Protein AF-A0A4Q0X9K7-F1 (afdb_monomer_lite)

InterPro domains:
  IPR018534 Tetracycline regulation of excision, RteC [PF09357] (61-165)

Organism: NCBI:txid59602

Foldseek 3Di:
DVVLVVLLVVLVVVVVVLVPDDLLDLVSLVVQLVSLVVSLVVVLVVCVVVVHDPDQVVQLCCLQPVNLVSLLSNVVSVVSSVCSVPQDPDDPVVNVVSVVVVVVVLVVLCVVVVVVLVCVVVVHDPCSCLFGDLDPPVVPDPADCVVCVVCVSRHTRCSNVSSSND

pLDDT: mean 90.06, std 10.47, range [52.25, 98.44]

Sequence (166 aa):
MESINLVLKEYKLQVRIIENSDLTKIRNLKEGINLSGQTILDFRLIIRAGNGFSAQEDEIHFFKNIKPFILGRLQFFGELQKFELKWPKADVKTQKKYIRAALKKIDQHKNDNINFWRYVKNKQSQQDSLYFLRSTRQIGINCDMSHYIVDPEFSTSYDNLMAHFV

Structure (mmCIF, N/CA/C/O backbone):
data_AF-A0A4Q0X9K7-F1
#
_entry.id   AF-A0A4Q0X9K7-F1
#
loop_
_atom_site.group_PDB
_atom_site.id
_atom_site.type_symbol
_atom_site.label_atom_id
_atom_site.label_alt_id
_atom_site.label_comp_id
_atom_site.label_asym_id
_atom_site.label_entity_id
_atom_site.label_seq_id
_atom_site.pdbx_PDB_ins_code
_atom_site.Cartn_x
_atom_site.Cartn_y
_atom_site.Cartn_z
_atom_site.occupancy
_atom_site.B_iso_or_equiv
_atom_site.auth_seq_id
_atom_site.auth_comp_id
_atom_site.auth_asym_id
_atom_site.auth_atom_id
_atom_site.pdbx_PDB_model_num
ATOM 1 N N . MET A 1 1 ? 7.524 0.990 -19.225 1.00 89.69 1 MET A N 1
ATOM 2 C CA . MET A 1 1 ? 7.450 2.000 -18.140 1.00 89.69 1 MET A CA 1
ATOM 3 C C . MET A 1 1 ? 6.502 3.163 -18.420 1.00 89.69 1 MET A C 1
ATOM 5 O O . MET A 1 1 ? 5.846 3.613 -17.490 1.00 89.69 1 MET A O 1
ATOM 9 N N . GLU A 1 2 ? 6.373 3.646 -19.658 1.00 91.50 2 GLU A N 1
ATOM 10 C CA . GLU A 1 2 ? 5.516 4.802 -19.981 1.00 91.50 2 GLU A CA 1
ATOM 11 C C . GLU A 1 2 ? 4.045 4.631 -19.550 1.00 91.50 2 GLU A C 1
ATOM 13 O O . GLU A 1 2 ? 3.529 5.455 -18.796 1.00 91.50 2 GLU A O 1
ATOM 18 N N . SER A 1 3 ? 3.400 3.516 -19.915 1.00 93.50 3 SER A N 1
ATOM 19 C CA . SER A 1 3 ? 2.011 3.221 -19.523 1.00 93.50 3 SER A CA 1
ATOM 20 C C . SER A 1 3 ? 1.819 3.147 -18.003 1.00 93.50 3 SER A C 1
ATOM 22 O O . SER A 1 3 ? 0.829 3.652 -17.480 1.00 93.50 3 SER A O 1
ATOM 24 N N . ILE A 1 4 ? 2.793 2.581 -17.278 1.00 94.50 4 ILE A N 1
ATOM 25 C CA . ILE A 1 4 ? 2.783 2.518 -15.807 1.00 94.50 4 ILE A CA 1
ATOM 26 C C . ILE A 1 4 ? 2.806 3.933 -15.224 1.00 94.50 4 ILE A C 1
ATOM 28 O O . ILE A 1 4 ? 2.032 4.242 -14.321 1.00 94.50 4 ILE A O 1
ATOM 32 N N . ASN A 1 5 ? 3.660 4.811 -15.753 1.00 95.00 5 ASN A N 1
ATOM 33 C CA . ASN A 1 5 ? 3.779 6.185 -15.271 1.00 95.00 5 ASN A CA 1
ATOM 34 C C . ASN A 1 5 ? 2.510 7.009 -15.527 1.00 95.00 5 ASN A C 1
ATOM 36 O O . ASN A 1 5 ? 2.139 7.822 -14.679 1.00 95.00 5 ASN A O 1
ATOM 40 N N . LEU A 1 6 ? 1.830 6.788 -16.656 1.00 96.88 6 LEU A N 1
ATOM 41 C CA . LEU A 1 6 ? 0.545 7.426 -16.954 1.00 96.88 6 LEU A CA 1
ATOM 42 C C . LEU A 1 6 ? -0.534 7.005 -15.951 1.00 96.88 6 LEU A C 1
ATOM 44 O O . LEU A 1 6 ? -1.146 7.868 -15.321 1.00 96.88 6 LEU A O 1
ATOM 48 N N . VAL A 1 7 ? -0.702 5.697 -15.735 1.00 97.44 7 VAL A N 1
ATOM 49 C CA . VAL A 1 7 ? -1.657 5.160 -14.749 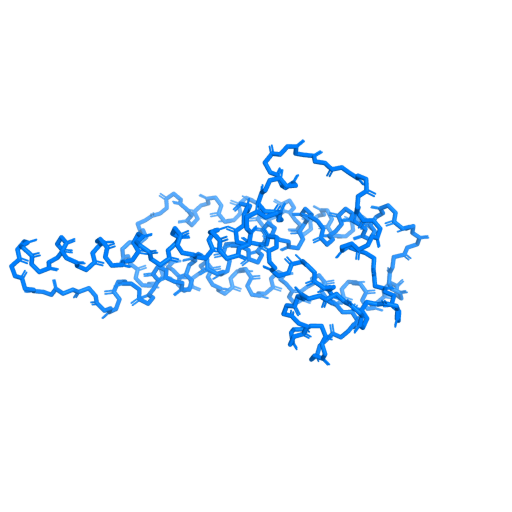1.00 97.44 7 VAL A CA 1
ATOM 50 C C . VAL A 1 7 ? -1.319 5.645 -13.335 1.00 97.44 7 VAL A C 1
ATOM 52 O O . VAL A 1 7 ? -2.200 6.089 -12.602 1.00 97.44 7 VAL A O 1
ATOM 55 N N . LEU A 1 8 ? -0.036 5.655 -12.958 1.00 97.69 8 LEU A N 1
ATOM 56 C CA . LEU A 1 8 ? 0.413 6.156 -11.657 1.00 97.69 8 LEU A CA 1
ATOM 57 C C . LEU A 1 8 ? 0.089 7.642 -11.461 1.00 97.69 8 LEU A C 1
ATOM 59 O O . LEU A 1 8 ? -0.279 8.057 -10.360 1.00 97.69 8 LEU A O 1
ATOM 63 N N . LYS A 1 9 ? 0.264 8.461 -12.503 1.00 97.81 9 LYS A N 1
ATOM 64 C CA . LYS A 1 9 ? -0.050 9.892 -12.454 1.00 97.81 9 LYS A CA 1
ATOM 65 C C . LYS A 1 9 ? -1.542 10.108 -12.220 1.00 97.81 9 LYS A C 1
ATOM 67 O O . LYS A 1 9 ? -1.892 10.898 -11.347 1.00 97.81 9 LYS A O 1
ATOM 72 N N . GLU A 1 10 ? -2.385 9.389 -12.952 1.00 97.75 10 GLU A N 1
ATOM 73 C CA . GLU A 1 10 ? -3.837 9.469 -12.800 1.00 97.75 10 GLU A CA 1
ATOM 74 C C . GLU A 1 10 ? -4.273 9.031 -11.398 1.00 97.75 10 GLU A C 1
ATOM 76 O O . GLU A 1 10 ? -4.961 9.770 -10.693 1.00 97.75 10 GLU A O 1
ATOM 81 N N . TYR A 1 11 ? -3.762 7.891 -10.929 1.00 98.25 11 TYR A N 1
ATOM 82 C CA . TYR A 1 11 ? -4.032 7.408 -9.581 1.00 98.25 11 TYR A CA 1
ATOM 83 C C . TYR A 1 11 ? -3.673 8.443 -8.508 1.00 98.25 11 TYR A C 1
ATOM 85 O O . TYR A 1 11 ? -4.463 8.690 -7.600 1.00 98.25 11 TYR A O 1
ATOM 93 N N . LYS A 1 12 ? -2.499 9.086 -8.606 1.00 97.94 12 LYS A N 1
ATOM 94 C CA . LYS A 1 12 ? -2.063 10.112 -7.641 1.00 97.94 12 LYS A CA 1
ATOM 95 C C . LYS A 1 12 ? -3.037 11.287 -7.552 1.00 97.94 12 LYS A C 1
ATOM 97 O O . LYS A 1 12 ? -3.206 11.844 -6.469 1.00 97.94 12 LYS A O 1
ATOM 102 N N . LEU A 1 13 ? -3.654 11.675 -8.667 1.00 97.81 13 LEU A N 1
ATOM 103 C CA . LEU A 1 13 ? -4.657 12.738 -8.686 1.00 97.81 13 LEU A CA 1
ATOM 104 C C . LEU A 1 13 ? -5.946 12.276 -8.002 1.00 97.81 13 LEU A C 1
ATOM 106 O O . LEU A 1 13 ? -6.429 12.950 -7.093 1.00 97.81 13 LEU A O 1
ATOM 110 N N . GLN A 1 14 ? -6.459 11.107 -8.387 1.00 97.94 14 GLN A N 1
ATOM 111 C CA . GLN A 1 14 ? -7.720 10.579 -7.868 1.00 97.94 14 GLN A CA 1
ATOM 112 C C . GLN A 1 14 ? -7.641 10.231 -6.377 1.00 97.94 14 GLN A C 1
ATOM 114 O O . GLN A 1 14 ? -8.518 10.611 -5.599 1.00 97.94 14 GLN A O 1
ATOM 119 N N . VAL A 1 15 ? -6.563 9.573 -5.939 1.00 97.62 15 VAL A N 1
ATOM 120 C CA . VAL A 1 15 ? -6.422 9.161 -4.538 1.00 97.62 15 VAL A CA 1
ATOM 121 C C . VAL A 1 15 ? -6.290 10.355 -3.605 1.00 97.62 15 VAL A C 1
ATOM 123 O O . VAL A 1 15 ? -6.840 10.327 -2.511 1.00 97.62 15 VAL A O 1
ATOM 126 N N . ARG A 1 16 ? -5.665 11.449 -4.056 1.00 97.44 16 ARG A N 1
ATOM 127 C CA . ARG A 1 16 ? -5.564 12.688 -3.277 1.00 97.44 16 ARG A CA 1
ATOM 128 C C . ARG A 1 16 ? -6.937 13.307 -3.009 1.00 97.44 16 ARG A C 1
ATOM 130 O O . ARG A 1 16 ? -7.133 13.922 -1.965 1.00 97.44 16 ARG A O 1
ATOM 137 N N . ILE A 1 17 ? -7.888 13.166 -3.932 1.00 97.75 17 ILE A N 1
ATOM 138 C CA . ILE A 1 17 ? -9.266 13.631 -3.719 1.00 97.75 17 ILE A CA 1
ATOM 139 C C . ILE A 1 17 ? -9.921 12.801 -2.609 1.00 97.75 17 ILE A C 1
ATOM 141 O O . ILE A 1 17 ? -10.536 13.365 -1.706 1.00 97.75 17 ILE A O 1
ATOM 145 N N . ILE A 1 18 ? -9.736 11.478 -2.633 1.00 97.12 18 ILE A N 1
ATOM 146 C CA . ILE A 1 18 ? -10.283 10.567 -1.619 1.00 97.12 18 ILE A CA 1
ATOM 147 C C . ILE A 1 18 ? -9.621 10.795 -0.253 1.00 97.12 18 ILE A C 1
ATOM 149 O O . ILE A 1 18 ? -10.325 10.898 0.747 1.00 97.12 18 ILE A O 1
ATOM 153 N N . GLU A 1 19 ? -8.296 10.932 -0.193 1.00 95.56 19 GLU A N 1
ATOM 154 C CA . GLU A 1 19 ? -7.537 11.184 1.044 1.00 95.56 19 GLU A CA 1
ATOM 155 C C . GLU A 1 19 ? -7.948 12.501 1.725 1.00 95.56 19 GLU A C 1
ATOM 157 O O . GLU A 1 19 ? -7.957 12.576 2.950 1.00 95.56 19 GLU A O 1
ATOM 162 N N . ASN A 1 20 ? -8.336 13.520 0.949 1.00 96.56 20 ASN A N 1
ATOM 163 C CA . ASN A 1 20 ? -8.847 14.795 1.471 1.00 96.56 20 ASN A CA 1
ATOM 164 C C . ASN A 1 20 ? -10.357 14.783 1.769 1.00 96.56 20 ASN A C 1
ATOM 166 O O . ASN A 1 20 ? -10.913 15.799 2.188 1.00 96.56 20 ASN A O 1
ATOM 170 N N . SER A 1 21 ? -11.040 13.666 1.518 1.00 95.56 21 SER A N 1
ATOM 171 C CA . SER A 1 21 ? -12.455 13.507 1.836 1.00 95.56 21 SER A CA 1
ATOM 172 C C . SER A 1 21 ? -12.661 13.088 3.298 1.00 95.56 21 SER A C 1
ATOM 174 O O . SER A 1 21 ? -11.722 12.830 4.047 1.00 95.56 21 SER A O 1
ATOM 176 N N . ASP A 1 22 ? -13.920 12.999 3.722 1.00 95.06 22 ASP A N 1
ATOM 177 C CA . ASP A 1 22 ? -14.266 12.488 5.047 1.00 95.06 22 ASP A CA 1
ATOM 178 C C . ASP A 1 22 ? -14.073 10.962 5.118 1.00 95.06 22 ASP A C 1
ATOM 180 O O . ASP A 1 22 ? -14.940 10.190 4.697 1.00 95.06 22 ASP A O 1
ATOM 184 N N . LEU A 1 23 ? -12.930 10.529 5.651 1.00 94.44 23 LEU A N 1
ATOM 185 C CA . LEU A 1 23 ? -12.568 9.114 5.770 1.00 94.44 23 LEU A CA 1
ATOM 186 C C . LEU A 1 23 ? -13.314 8.364 6.886 1.00 94.44 23 LEU A C 1
ATOM 188 O O . LEU A 1 23 ? -13.170 7.149 6.987 1.00 94.44 23 LEU A O 1
ATOM 192 N N . THR A 1 24 ? -14.162 9.034 7.675 1.00 90.56 24 THR A N 1
ATOM 193 C CA . THR A 1 24 ? -15.088 8.338 8.592 1.00 90.56 24 THR A CA 1
ATOM 194 C C . THR A 1 24 ? -16.251 7.691 7.831 1.00 90.56 24 THR A C 1
ATOM 196 O O . THR A 1 24 ? -16.902 6.755 8.301 1.00 90.56 24 THR A O 1
ATOM 199 N N . LYS A 1 25 ? -16.513 8.146 6.597 1.00 93.56 25 LYS A N 1
ATOM 200 C CA . LYS A 1 25 ? -17.559 7.588 5.740 1.00 93.56 25 LYS A CA 1
ATOM 201 C C . LYS A 1 25 ? -17.051 6.346 5.021 1.00 93.56 25 LYS A C 1
ATOM 203 O O . LYS A 1 25 ? -16.243 6.423 4.097 1.00 93.56 25 LYS A O 1
ATOM 208 N N . ILE A 1 26 ? -17.663 5.204 5.338 1.00 93.56 26 ILE A N 1
ATOM 209 C CA . ILE A 1 26 ? -17.380 3.902 4.707 1.00 93.56 26 ILE A CA 1
ATOM 210 C C . ILE A 1 26 ? -17.411 3.960 3.171 1.00 93.56 26 ILE A C 1
ATOM 212 O O . ILE A 1 26 ? -16.638 3.257 2.525 1.00 93.56 26 ILE A O 1
ATOM 216 N N . ARG A 1 27 ? -18.277 4.790 2.570 1.00 95.88 27 ARG A N 1
ATOM 217 C CA . ARG A 1 27 ? -18.333 4.973 1.110 1.00 95.88 27 ARG A CA 1
ATOM 218 C C . ARG A 1 27 ? -16.998 5.469 0.543 1.00 95.88 27 ARG A C 1
ATOM 220 O O . ARG A 1 27 ? -16.502 4.871 -0.402 1.00 95.88 27 ARG A O 1
ATOM 227 N N . ASN A 1 28 ? -16.405 6.495 1.149 1.00 96.12 28 ASN A N 1
ATOM 228 C CA . ASN A 1 28 ? -15.151 7.085 0.681 1.00 96.12 28 ASN A CA 1
ATOM 229 C C . ASN A 1 28 ? -13.982 6.095 0.857 1.00 96.12 28 ASN A C 1
ATOM 231 O O . ASN A 1 28 ? -13.130 5.969 -0.017 1.00 96.12 28 ASN A O 1
ATOM 235 N N . LEU A 1 29 ? -13.993 5.304 1.938 1.00 96.69 29 LEU A N 1
ATOM 236 C CA . LEU A 1 29 ? -13.030 4.212 2.128 1.00 96.69 29 LEU A CA 1
ATOM 237 C C . LEU A 1 29 ? -13.165 3.130 1.048 1.00 96.69 29 LEU A C 1
ATOM 239 O O . LEU A 1 29 ? -12.161 2.653 0.528 1.00 96.69 29 LEU A O 1
ATOM 243 N N . LYS A 1 30 ? -14.398 2.754 0.678 1.00 96.62 30 LYS A N 1
ATOM 244 C CA . LYS A 1 30 ? -14.649 1.806 -0.421 1.00 96.62 30 LYS A CA 1
ATOM 245 C C . LYS A 1 30 ? -14.172 2.351 -1.764 1.00 96.62 30 LYS A C 1
ATOM 247 O O . LYS A 1 30 ? -13.616 1.586 -2.543 1.00 96.62 30 LYS A O 1
ATOM 252 N N . GLU A 1 31 ? -14.356 3.643 -2.024 1.00 97.56 31 GLU A N 1
ATOM 253 C CA . GLU A 1 31 ? -13.820 4.297 -3.224 1.00 97.56 31 GLU A CA 1
ATOM 254 C C . GLU A 1 31 ? -12.288 4.184 -3.271 1.00 97.56 31 GLU A C 1
ATOM 256 O O . GLU A 1 31 ? -11.748 3.747 -4.284 1.00 97.56 31 GLU A O 1
ATOM 261 N N . GLY A 1 32 ? -11.595 4.449 -2.157 1.00 97.75 32 GLY A N 1
ATOM 262 C CA . GLY A 1 32 ? -10.142 4.266 -2.042 1.00 97.75 32 GLY A CA 1
ATOM 263 C C . GLY A 1 32 ? -9.680 2.821 -2.251 1.00 97.75 32 GLY A C 1
ATOM 264 O O . GLY A 1 32 ? -8.726 2.579 -2.994 1.00 97.75 32 GLY A O 1
ATOM 265 N N . ILE A 1 33 ? -10.376 1.850 -1.649 1.00 97.88 33 ILE A N 1
ATOM 266 C CA . ILE A 1 33 ? -10.102 0.414 -1.829 1.00 97.88 33 ILE A CA 1
ATOM 267 C C . ILE A 1 33 ? -10.267 0.014 -3.297 1.00 97.88 33 ILE A C 1
ATOM 269 O O . ILE A 1 33 ? -9.374 -0.613 -3.863 1.00 97.88 33 ILE A O 1
ATOM 273 N N . ASN A 1 34 ? -11.383 0.392 -3.921 1.00 97.94 34 ASN A N 1
ATOM 274 C CA . ASN A 1 34 ? -11.679 0.027 -5.303 1.00 97.94 34 ASN A CA 1
ATOM 275 C C . ASN A 1 34 ? -10.684 0.663 -6.274 1.00 97.94 34 ASN A C 1
ATOM 277 O O . ASN A 1 34 ? -10.160 -0.033 -7.139 1.00 97.94 34 ASN A O 1
ATOM 281 N N . LEU A 1 35 ? -10.380 1.953 -6.100 1.00 98.44 35 LEU A N 1
ATOM 282 C CA . LEU A 1 35 ? -9.402 2.660 -6.921 1.00 98.44 35 LEU A CA 1
ATOM 283 C C . LEU A 1 35 ? -8.025 1.989 -6.837 1.00 98.44 35 LEU A C 1
ATOM 285 O O . LEU A 1 35 ? -7.426 1.655 -7.859 1.00 98.44 35 LEU A O 1
ATOM 289 N N . SER A 1 36 ? -7.543 1.753 -5.614 1.00 98.06 36 SER A N 1
ATOM 290 C CA . SER A 1 36 ? -6.230 1.142 -5.385 1.00 98.06 36 SER A CA 1
ATOM 291 C C . SER A 1 36 ? -6.180 -0.292 -5.914 1.00 98.06 36 SER A C 1
ATOM 293 O O . SER A 1 36 ? -5.213 -0.676 -6.568 1.00 98.06 36 SER A O 1
ATOM 295 N N . GLY A 1 37 ? -7.239 -1.073 -5.684 1.00 97.25 37 GLY A N 1
ATOM 296 C CA . GLY A 1 37 ? -7.369 -2.439 -6.187 1.00 97.25 37 GLY A CA 1
ATOM 297 C C . GLY A 1 37 ? -7.363 -2.502 -7.713 1.00 97.25 37 GLY A C 1
ATOM 298 O O . GLY A 1 37 ? -6.603 -3.282 -8.283 1.00 97.25 37 GLY A O 1
ATOM 299 N N . GLN A 1 38 ? -8.137 -1.641 -8.378 1.00 97.62 38 GLN A N 1
ATOM 300 C CA . GLN A 1 38 ? -8.176 -1.577 -9.839 1.00 97.62 38 GLN A CA 1
ATOM 301 C C . GLN A 1 38 ? -6.817 -1.174 -10.416 1.00 97.62 38 GLN A C 1
ATOM 303 O O . GLN A 1 38 ? -6.320 -1.834 -11.319 1.00 97.62 38 GLN A O 1
ATOM 308 N N . THR A 1 39 ? -6.158 -0.169 -9.836 1.00 97.94 39 THR A N 1
ATOM 309 C CA . THR A 1 39 ? -4.832 0.271 -10.302 1.00 97.94 39 THR A CA 1
ATOM 310 C C . THR A 1 39 ? -3.776 -0.832 -10.178 1.00 97.94 39 THR A C 1
ATOM 312 O O . THR A 1 39 ? -2.928 -0.986 -11.057 1.00 97.94 39 THR A O 1
ATOM 315 N N . ILE A 1 40 ? -3.830 -1.644 -9.115 1.00 95.88 40 ILE A N 1
ATOM 316 C CA . ILE A 1 40 ? -2.958 -2.818 -8.978 1.00 95.88 40 ILE A CA 1
ATOM 317 C C . ILE A 1 40 ? -3.219 -3.837 -10.098 1.00 95.88 40 ILE A C 1
ATOM 319 O O . ILE A 1 40 ? -2.265 -4.379 -10.663 1.00 95.88 40 ILE A O 1
ATOM 323 N N . LEU A 1 41 ? -4.487 -4.083 -10.445 1.00 95.25 41 LEU A N 1
ATOM 324 C CA . LEU A 1 41 ? -4.847 -4.965 -11.558 1.00 95.25 41 LEU A CA 1
ATOM 325 C C . LEU A 1 41 ? -4.360 -4.408 -12.900 1.00 95.25 41 LEU A C 1
ATOM 327 O O . LEU A 1 41 ? -3.787 -5.156 -13.692 1.00 95.25 41 LEU A O 1
ATOM 331 N N . ASP A 1 42 ? -4.506 -3.105 -13.128 1.00 96.25 42 ASP A N 1
ATOM 332 C CA . ASP A 1 42 ? -4.053 -2.444 -14.352 1.00 96.25 42 ASP A CA 1
ATOM 333 C C . ASP A 1 42 ? -2.532 -2.569 -14.516 1.00 96.25 42 ASP A C 1
ATOM 335 O O . ASP A 1 42 ? -2.046 -2.938 -15.587 1.00 96.25 42 ASP A O 1
ATOM 339 N N . PHE A 1 43 ? -1.759 -2.361 -13.442 1.00 95.75 43 PHE A N 1
ATOM 340 C CA . PHE A 1 43 ? -0.313 -2.598 -13.461 1.00 95.75 43 PHE A CA 1
ATOM 341 C C . PHE A 1 43 ? 0.038 -4.042 -13.802 1.00 95.75 43 PHE A C 1
ATOM 343 O O . PHE A 1 43 ? 0.952 -4.274 -14.596 1.00 95.75 43 PHE A O 1
ATOM 350 N N . ARG A 1 44 ? -0.687 -5.013 -13.242 1.00 92.75 44 ARG A N 1
ATOM 351 C CA . ARG A 1 44 ? -0.469 -6.429 -13.546 1.00 92.75 44 ARG A CA 1
ATOM 352 C C . ARG A 1 44 ? -0.697 -6.723 -15.028 1.00 92.75 44 ARG A C 1
ATOM 354 O O . ARG A 1 44 ? 0.123 -7.404 -15.642 1.00 92.75 44 ARG A O 1
ATOM 361 N N . LEU A 1 45 ? -1.772 -6.190 -15.609 1.00 94.06 45 LEU A N 1
ATOM 362 C CA . LEU A 1 45 ? -2.082 -6.352 -17.031 1.00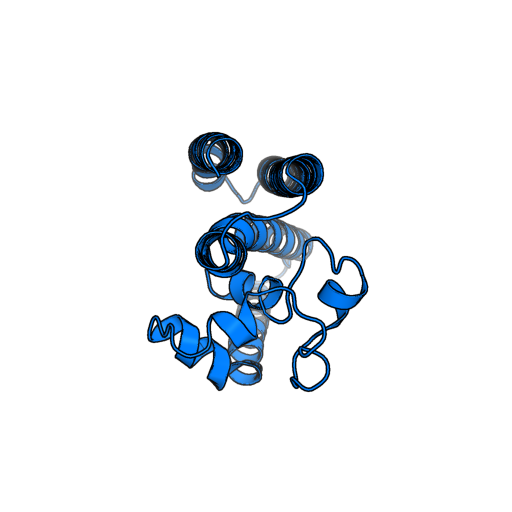 94.06 45 LEU A CA 1
ATOM 363 C C . LEU A 1 45 ? -1.021 -5.700 -17.925 1.00 94.06 45 LEU A C 1
ATOM 365 O O . LEU A 1 45 ? -0.567 -6.335 -18.875 1.00 94.06 45 LEU A O 1
ATOM 369 N N . ILE A 1 46 ? -0.573 -4.485 -17.592 1.00 94.38 46 ILE A N 1
ATOM 370 C CA . ILE A 1 46 ? 0.483 -3.779 -18.334 1.00 94.38 46 ILE A CA 1
ATOM 371 C C . ILE A 1 46 ? 1.794 -4.576 -18.322 1.00 94.38 46 ILE A C 1
ATOM 373 O O . ILE A 1 46 ? 2.407 -4.765 -19.371 1.00 94.38 46 ILE A O 1
ATOM 377 N N . ILE A 1 47 ? 2.221 -5.067 -17.153 1.00 92.56 47 ILE A N 1
ATOM 378 C CA . ILE A 1 47 ? 3.473 -5.828 -17.021 1.00 92.56 47 ILE A CA 1
ATOM 379 C C . ILE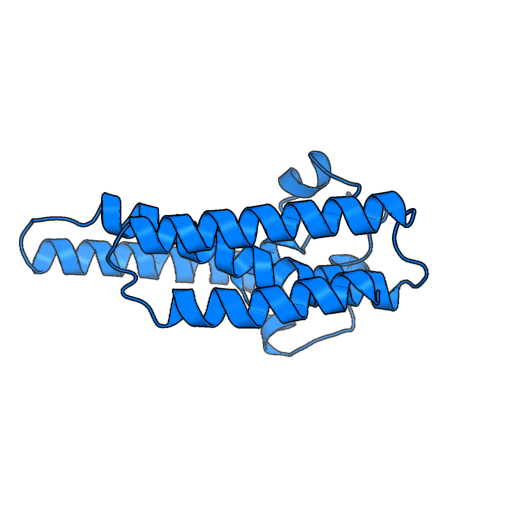 A 1 47 ? 3.388 -7.150 -17.780 1.00 92.56 47 ILE A C 1
ATOM 381 O O . ILE A 1 47 ? 4.336 -7.520 -18.471 1.00 92.56 47 ILE A O 1
ATOM 385 N N . ARG A 1 48 ? 2.254 -7.854 -17.695 1.00 90.50 48 ARG A N 1
ATOM 386 C CA . ARG A 1 48 ? 2.052 -9.107 -18.430 1.00 90.50 48 ARG A CA 1
ATOM 387 C C . ARG A 1 48 ? 2.061 -8.884 -19.942 1.00 90.50 48 ARG A C 1
ATOM 389 O O . ARG A 1 48 ? 2.740 -9.620 -20.646 1.00 90.50 48 ARG A O 1
ATOM 396 N N . ALA A 1 49 ? 1.361 -7.863 -20.435 1.00 91.38 49 ALA A N 1
ATOM 397 C CA . ALA A 1 49 ? 1.327 -7.536 -21.861 1.00 91.38 49 ALA A CA 1
ATOM 398 C C . ALA A 1 49 ? 2.710 -7.142 -22.413 1.00 91.38 49 ALA A C 1
ATOM 400 O O . ALA A 1 49 ? 3.012 -7.415 -23.571 1.00 91.38 49 ALA A O 1
ATOM 401 N N . GLY A 1 50 ? 3.558 -6.531 -21.580 1.00 87.38 50 GLY A N 1
ATOM 402 C CA . GLY A 1 50 ? 4.935 -6.172 -21.920 1.00 87.38 50 GLY A CA 1
ATOM 403 C C . GLY A 1 50 ? 5.969 -7.293 -21.755 1.00 87.38 50 GLY A C 1
ATOM 404 O O . GLY A 1 50 ? 7.152 -7.024 -21.941 1.00 87.38 50 GLY A O 1
ATOM 405 N N . ASN A 1 51 ? 5.562 -8.520 -21.396 1.00 85.94 51 ASN A N 1
ATOM 406 C CA . ASN A 1 51 ? 6.458 -9.631 -21.035 1.00 85.94 51 ASN A CA 1
ATOM 407 C C . ASN A 1 51 ? 7.443 -9.295 -19.894 1.00 85.94 51 ASN A C 1
ATOM 409 O O . ASN A 1 51 ? 8.583 -9.758 -19.881 1.00 85.94 51 ASN A O 1
ATOM 413 N N . GLY A 1 52 ? 7.006 -8.507 -18.908 1.00 88.31 52 GLY A N 1
ATOM 414 C CA . GLY A 1 52 ? 7.824 -8.108 -17.763 1.00 88.31 52 GLY A CA 1
ATOM 415 C C . GLY A 1 52 ? 8.503 -6.746 -17.931 1.00 88.31 52 GLY A C 1
ATOM 416 O O . GLY A 1 52 ? 7.938 -5.821 -18.511 1.00 88.31 52 GLY A O 1
ATOM 417 N N . PHE A 1 53 ? 9.701 -6.612 -17.356 1.00 91.25 53 PHE A N 1
ATOM 418 C CA . PHE A 1 53 ? 10.515 -5.396 -17.409 1.00 91.25 53 PHE A CA 1
ATOM 419 C C . PHE A 1 53 ? 11.732 -5.617 -18.302 1.00 91.25 53 PHE A C 1
ATOM 421 O O . PHE A 1 53 ? 12.348 -6.680 -18.268 1.00 91.25 53 PHE A O 1
ATOM 428 N N . SER A 1 54 ? 12.097 -4.599 -19.082 1.00 89.25 54 SER A N 1
ATOM 429 C CA . SER A 1 54 ? 13.265 -4.656 -19.971 1.00 89.25 54 SER A CA 1
ATOM 430 C C . SER A 1 54 ? 14.587 -4.407 -19.237 1.00 89.25 54 SER A C 1
ATOM 432 O O . SER A 1 54 ? 15.630 -4.850 -19.706 1.00 89.25 54 SER A O 1
ATOM 434 N N . ALA A 1 55 ? 14.542 -3.711 -18.098 1.00 93.06 55 ALA A N 1
ATOM 435 C CA . ALA A 1 55 ? 15.694 -3.370 -17.270 1.00 93.06 55 ALA A CA 1
ATOM 436 C C . ALA A 1 55 ? 15.446 -3.775 -15.810 1.00 93.06 55 ALA A C 1
ATOM 438 O O . ALA A 1 55 ? 14.327 -3.663 -15.301 1.00 93.06 55 ALA A O 1
ATOM 439 N N . GLN A 1 56 ? 16.497 -4.224 -15.121 1.00 93.12 56 GLN A N 1
ATOM 440 C CA . GLN A 1 56 ? 16.414 -4.600 -13.705 1.00 93.12 56 GLN A CA 1
ATOM 441 C C . GLN A 1 56 ? 16.103 -3.389 -12.822 1.00 93.12 56 GLN A C 1
ATOM 443 O O . GLN A 1 56 ? 15.389 -3.500 -11.830 1.00 93.12 56 GLN A O 1
ATOM 448 N N . GLU A 1 57 ? 16.602 -2.219 -13.203 1.00 94.31 57 GLU A N 1
ATOM 449 C CA . GLU A 1 57 ? 16.388 -0.951 -12.517 1.00 94.31 57 GLU A CA 1
ATOM 450 C C . GLU A 1 57 ? 14.911 -0.545 -12.546 1.00 94.31 57 GLU A C 1
ATOM 452 O O . GLU A 1 57 ? 14.382 -0.090 -11.531 1.00 94.31 57 GLU A O 1
ATOM 457 N N . ASP A 1 58 ? 14.230 -0.764 -13.676 1.00 94.81 58 ASP A N 1
ATOM 458 C CA . ASP A 1 58 ? 12.792 -0.516 -13.817 1.00 94.81 58 ASP A CA 1
ATOM 459 C C . ASP A 1 58 ? 11.977 -1.462 -12.931 1.00 94.81 58 ASP A C 1
ATOM 461 O O . ASP A 1 58 ? 11.025 -1.037 -12.271 1.00 94.81 58 ASP A O 1
ATOM 465 N N . GLU A 1 59 ? 12.372 -2.736 -12.879 1.00 94.31 59 GLU A N 1
ATOM 466 C CA . GLU A 1 59 ? 11.732 -3.741 -12.032 1.00 94.31 59 GLU A CA 1
ATOM 467 C C . GLU A 1 59 ? 11.885 -3.403 -10.544 1.00 94.31 59 GLU A C 1
ATOM 469 O O . GLU A 1 59 ? 10.896 -3.343 -9.808 1.00 94.31 59 GLU A O 1
ATOM 474 N N . ILE A 1 60 ? 13.112 -3.092 -10.113 1.00 94.56 60 ILE A N 1
ATOM 475 C CA . ILE A 1 60 ? 13.401 -2.635 -8.751 1.00 94.56 60 ILE A CA 1
ATOM 476 C C . ILE A 1 60 ? 12.587 -1.383 -8.445 1.00 94.56 60 ILE A C 1
ATOM 478 O O . ILE A 1 60 ? 11.944 -1.305 -7.400 1.00 94.56 60 ILE A O 1
ATOM 482 N N . HIS A 1 61 ? 12.589 -0.394 -9.341 1.00 95.69 61 HIS A N 1
ATOM 483 C CA . HIS A 1 61 ? 11.859 0.846 -9.124 1.00 95.69 61 HIS A CA 1
ATOM 484 C C . HIS A 1 61 ? 10.358 0.590 -8.954 1.00 95.69 61 HIS A C 1
ATOM 486 O O . HIS A 1 61 ? 9.732 1.175 -8.060 1.00 95.69 61 HIS A O 1
ATOM 492 N N . PHE A 1 62 ? 9.796 -0.314 -9.757 1.00 96.06 62 PHE A N 1
ATOM 493 C CA . PHE A 1 62 ? 8.400 -0.703 -9.664 1.00 96.06 62 PHE A CA 1
ATOM 494 C C . PHE A 1 62 ? 8.076 -1.374 -8.323 1.00 96.06 62 PHE A C 1
ATOM 496 O O . PHE A 1 62 ? 7.190 -0.897 -7.610 1.00 96.06 62 PHE A O 1
ATOM 503 N N . PHE A 1 63 ? 8.805 -2.428 -7.946 1.00 94.69 63 PHE A N 1
ATOM 504 C CA . PHE A 1 63 ? 8.530 -3.203 -6.730 1.00 94.69 63 PHE A CA 1
ATOM 505 C C . PHE A 1 63 ? 8.943 -2.503 -5.432 1.00 94.69 63 PHE A C 1
ATOM 507 O O . PHE A 1 63 ? 8.390 -2.815 -4.381 1.00 94.69 63 PHE A O 1
ATOM 514 N N . LYS A 1 64 ? 9.860 -1.533 -5.490 1.00 94.81 64 LYS A N 1
ATOM 515 C CA . LYS A 1 64 ? 10.295 -0.738 -4.332 1.00 94.81 64 LYS A CA 1
ATOM 516 C C . LYS A 1 64 ? 9.457 0.517 -4.107 1.00 94.81 64 LYS A C 1
ATOM 518 O O . LYS A 1 64 ? 9.253 0.907 -2.963 1.00 94.81 64 LYS A O 1
ATOM 523 N N . ASN A 1 65 ? 8.991 1.171 -5.176 1.00 95.19 65 ASN A N 1
ATOM 524 C CA . ASN A 1 65 ? 8.360 2.493 -5.072 1.00 95.19 65 ASN A CA 1
ATOM 525 C C . ASN A 1 65 ? 6.932 2.522 -5.619 1.00 95.19 65 ASN A C 1
ATOM 527 O O . ASN A 1 65 ? 6.027 2.984 -4.930 1.00 95.19 65 ASN A O 1
ATOM 531 N N . ILE A 1 66 ? 6.712 2.055 -6.852 1.00 97.12 66 ILE A N 1
ATOM 532 C CA . ILE A 1 66 ? 5.427 2.240 -7.544 1.00 97.12 66 ILE A CA 1
ATOM 533 C C . ILE A 1 66 ? 4.348 1.334 -6.953 1.00 97.12 66 ILE A C 1
ATOM 535 O O . ILE A 1 66 ? 3.324 1.829 -6.483 1.00 97.12 66 ILE A O 1
ATOM 539 N N . LYS A 1 67 ? 4.569 0.016 -6.947 1.00 95.81 67 LYS A N 1
ATOM 540 C CA . LYS A 1 67 ? 3.599 -0.947 -6.416 1.00 95.81 67 LYS A CA 1
ATOM 541 C C . LYS A 1 67 ? 3.349 -0.722 -4.917 1.00 95.81 67 LYS A C 1
ATOM 543 O O . LYS A 1 67 ? 2.175 -0.600 -4.559 1.00 95.81 67 LYS A O 1
ATOM 548 N N . PRO A 1 68 ? 4.377 -0.574 -4.053 1.00 95.69 68 PRO A N 1
ATOM 549 C CA . PRO A 1 68 ? 4.164 -0.288 -2.634 1.00 95.69 68 PRO A CA 1
ATOM 550 C C . PRO A 1 68 ? 3.369 0.991 -2.364 1.00 95.69 68 PRO A C 1
ATOM 552 O O . PRO A 1 68 ? 2.555 1.010 -1.449 1.00 95.69 68 PRO A O 1
ATOM 555 N N . PHE A 1 69 ? 3.527 2.040 -3.180 1.00 96.75 69 PHE A N 1
ATOM 556 C CA . PHE A 1 69 ? 2.768 3.285 -3.022 1.00 96.75 69 PHE A CA 1
ATOM 557 C C . PHE A 1 69 ? 1.252 3.086 -3.193 1.00 96.75 69 PHE A C 1
ATOM 559 O O . PHE A 1 69 ? 0.464 3.689 -2.460 1.00 96.75 69 PHE A O 1
ATOM 566 N N . ILE A 1 70 ? 0.828 2.243 -4.139 1.00 97.38 70 ILE A N 1
ATOM 567 C CA . ILE A 1 70 ? -0.593 1.910 -4.331 1.00 97.38 70 ILE A CA 1
ATOM 568 C C . ILE A 1 70 ? -1.054 0.918 -3.266 1.00 97.38 70 ILE A C 1
ATOM 570 O O . ILE A 1 70 ? -2.089 1.108 -2.629 1.00 97.38 70 ILE A O 1
ATOM 574 N N . LEU A 1 71 ? -0.267 -0.136 -3.051 1.00 95.25 71 LEU A N 1
ATOM 575 C CA . LEU A 1 71 ? -0.619 -1.218 -2.146 1.00 95.25 71 LEU A CA 1
ATOM 576 C C . LEU A 1 71 ? -0.721 -0.740 -0.691 1.00 95.25 71 LEU A C 1
ATOM 578 O O . LEU A 1 71 ? -1.645 -1.141 0.009 1.00 95.25 71 LEU A O 1
ATOM 582 N N . GLY A 1 72 ? 0.153 0.171 -0.260 1.00 95.81 72 GLY A N 1
ATOM 583 C CA . GLY A 1 72 ? 0.106 0.761 1.079 1.00 95.81 72 GLY A CA 1
ATOM 584 C C . GLY A 1 72 ? -1.186 1.543 1.314 1.00 95.81 72 GLY A C 1
ATOM 585 O O . GLY A 1 72 ? -1.784 1.455 2.381 1.00 95.81 72 GLY A O 1
ATOM 586 N N . ARG A 1 73 ? -1.706 2.222 0.283 1.00 97.19 73 ARG A N 1
ATOM 587 C CA . ARG A 1 73 ? -3.014 2.898 0.338 1.00 97.19 73 ARG A CA 1
ATOM 588 C C . ARG A 1 73 ? -4.174 1.915 0.354 1.00 97.19 73 ARG A C 1
ATOM 590 O O . ARG A 1 73 ? -5.099 2.091 1.142 1.00 97.19 73 ARG A O 1
ATOM 597 N N . LEU A 1 74 ? -4.108 0.853 -0.449 1.00 97.44 74 LEU A N 1
ATOM 598 C CA . LEU A 1 74 ? -5.094 -0.228 -0.404 1.00 97.44 74 LEU A CA 1
ATOM 599 C C . LEU A 1 74 ? -5.184 -0.833 1.007 1.00 97.44 74 LEU A C 1
ATOM 601 O O . LEU A 1 74 ? -6.280 -0.976 1.553 1.00 97.44 74 LEU A O 1
ATOM 605 N N . GLN A 1 75 ? -4.032 -1.132 1.613 1.00 94.94 75 GLN A N 1
ATOM 606 C CA . GLN A 1 75 ? -3.932 -1.612 2.990 1.00 94.94 75 GLN A CA 1
ATOM 607 C C . GLN A 1 75 ? -4.463 -0.573 3.984 1.00 94.94 75 GLN A C 1
ATOM 609 O O . GLN A 1 75 ? -5.275 -0.920 4.838 1.00 94.94 75 GLN A O 1
ATOM 614 N N . PHE A 1 76 ? -4.073 0.698 3.850 1.00 96.31 76 PHE A N 1
ATOM 615 C CA . PHE A 1 76 ? -4.532 1.791 4.707 1.00 96.31 76 PHE A CA 1
ATOM 616 C C . PHE A 1 76 ? -6.057 1.927 4.710 1.00 96.31 76 PHE A C 1
ATOM 618 O O . PHE A 1 76 ? -6.668 1.880 5.776 1.00 96.31 76 PHE A O 1
ATOM 625 N N . PHE A 1 77 ? -6.693 2.042 3.539 1.00 97.50 77 PHE A N 1
ATOM 626 C CA . PHE A 1 77 ? -8.148 2.169 3.460 1.00 97.50 77 PHE A CA 1
ATOM 627 C C . PHE A 1 77 ? -8.855 0.916 3.992 1.00 97.50 77 PHE A C 1
ATOM 629 O O . PHE A 1 77 ? -9.881 1.031 4.665 1.00 97.50 77 PHE A O 1
ATOM 636 N N . GLY A 1 78 ? -8.300 -0.273 3.737 1.00 96.56 78 GLY A N 1
ATOM 637 C CA . GLY A 1 78 ? -8.818 -1.535 4.263 1.00 96.56 78 GLY A CA 1
ATOM 638 C C . GLY A 1 78 ? -8.743 -1.627 5.789 1.00 96.56 78 GLY A C 1
ATOM 639 O O . GLY A 1 78 ? -9.727 -1.985 6.439 1.00 96.56 78 GLY A O 1
ATOM 640 N N . GLU A 1 79 ? -7.603 -1.279 6.384 1.00 95.44 79 GLU A N 1
ATOM 641 C CA . GLU A 1 79 ? -7.422 -1.279 7.839 1.00 95.44 79 GLU A CA 1
ATOM 642 C C . GLU A 1 79 ? -8.240 -0.179 8.517 1.00 95.44 79 GLU A C 1
ATOM 644 O O . GLU A 1 79 ? -8.875 -0.445 9.538 1.00 95.44 79 GLU A O 1
ATOM 649 N N . LEU A 1 80 ? -8.321 1.016 7.926 1.00 96.00 80 LEU A N 1
ATOM 650 C CA . LEU A 1 80 ? -9.169 2.091 8.433 1.00 96.00 80 LEU A CA 1
ATOM 651 C C . LEU A 1 80 ? -10.649 1.696 8.386 1.00 96.00 80 LEU A C 1
ATOM 653 O O . LEU A 1 80 ? -11.363 1.874 9.366 1.00 96.00 80 LEU A O 1
ATOM 657 N N . GLN A 1 81 ? -11.109 1.048 7.312 1.00 96.00 81 GLN A N 1
ATOM 658 C CA . GLN A 1 81 ? -12.473 0.520 7.249 1.00 96.00 81 GLN A CA 1
ATOM 659 C C . GLN A 1 81 ? -12.735 -0.513 8.353 1.00 96.00 81 GLN A C 1
ATOM 661 O O . GLN A 1 81 ? -13.771 -0.454 9.017 1.00 96.00 81 GLN A O 1
ATOM 666 N N . LYS A 1 82 ? -11.808 -1.451 8.586 1.00 94.75 82 LYS A N 1
ATOM 667 C CA . LYS A 1 82 ? -11.924 -2.428 9.684 1.00 94.75 82 LYS A CA 1
ATOM 668 C C . LYS A 1 82 ? -11.942 -1.745 11.051 1.00 94.75 82 LYS A C 1
ATOM 670 O O . LYS A 1 82 ? -12.653 -2.215 11.941 1.00 94.75 82 LYS A O 1
ATOM 675 N N . PHE A 1 83 ? -11.153 -0.687 11.219 1.00 94.81 83 PHE A N 1
ATOM 676 C CA . PHE A 1 83 ? -11.073 0.104 12.441 1.00 94.81 83 PHE A CA 1
ATOM 677 C C . PHE A 1 83 ? -12.397 0.819 12.727 1.00 94.81 83 PHE A C 1
ATOM 679 O O . PHE A 1 83 ? -12.953 0.639 13.807 1.00 94.81 83 PHE A O 1
ATOM 686 N N . GLU A 1 84 ? -12.949 1.527 11.739 1.00 92.06 84 GLU A N 1
ATOM 687 C CA . GLU A 1 84 ? -14.240 2.220 11.840 1.00 92.06 84 GLU A CA 1
ATOM 688 C C . GLU A 1 84 ? -15.392 1.244 12.126 1.00 92.06 84 GLU A C 1
ATOM 690 O O . GLU A 1 84 ? -16.215 1.476 13.011 1.00 92.06 84 GLU A O 1
ATOM 695 N N . LEU A 1 85 ? -15.427 0.089 11.449 1.00 92.38 85 LEU A N 1
ATOM 696 C CA . LEU A 1 85 ? -16.461 -0.933 11.673 1.00 92.38 85 LEU A CA 1
ATOM 697 C C . LEU A 1 85 ? -16.428 -1.530 13.086 1.00 92.38 85 LEU A C 1
ATOM 699 O O . LEU A 1 85 ? -17.462 -1.938 13.613 1.00 92.38 85 LEU A O 1
ATOM 703 N N . LYS A 1 86 ? -15.240 -1.614 13.688 1.00 92.69 86 LYS A N 1
ATOM 704 C CA . LYS A 1 86 ? -15.027 -2.161 15.035 1.00 92.69 86 LYS A CA 1
ATOM 705 C C . LYS A 1 86 ? -14.929 -1.069 16.099 1.00 92.69 86 LYS A C 1
ATOM 707 O O . LYS A 1 86 ? -14.621 -1.385 17.251 1.00 92.69 86 LYS A O 1
ATOM 712 N N . TRP A 1 87 ? -15.181 0.188 15.735 1.00 93.06 87 TRP A N 1
ATOM 713 C CA . TRP A 1 87 ? -15.066 1.309 16.649 1.00 93.06 87 TRP A CA 1
ATOM 714 C C . TRP A 1 87 ? -16.030 1.142 17.835 1.00 93.06 87 TRP A C 1
ATOM 716 O O . TRP A 1 87 ? -17.244 0.990 17.642 1.00 93.06 87 TRP A O 1
ATOM 726 N N . PRO A 1 88 ? -15.531 1.159 19.084 1.00 92.31 88 PRO A N 1
ATOM 727 C CA . PRO A 1 88 ? -16.383 0.936 20.238 1.00 92.31 88 PRO A CA 1
ATOM 728 C C . PRO A 1 88 ? -17.275 2.157 20.501 1.00 92.31 88 PRO A C 1
ATOM 730 O O . PRO A 1 88 ? -16.801 3.244 20.832 1.00 92.31 88 PRO A O 1
ATOM 733 N N . LYS A 1 89 ? -18.596 1.947 20.475 1.00 90.62 89 LYS A N 1
ATOM 734 C CA . LYS A 1 89 ? -19.615 2.929 20.907 1.00 90.62 89 LYS A CA 1
ATOM 735 C C . LYS A 1 89 ? -19.743 3.040 22.439 1.00 90.62 89 LYS A C 1
ATOM 737 O O . LYS A 1 89 ? -20.780 3.443 22.952 1.00 90.62 89 LYS A O 1
ATOM 742 N N . ALA A 1 90 ? -18.707 2.614 23.158 1.00 90.38 90 ALA A N 1
ATOM 743 C CA . ALA A 1 90 ? -18.628 2.614 24.612 1.00 90.38 90 ALA A CA 1
ATOM 744 C C . ALA A 1 90 ? -18.027 3.932 25.132 1.00 90.38 90 ALA A C 1
ATOM 746 O O . ALA A 1 90 ? -17.838 4.891 24.385 1.00 90.38 90 ALA A O 1
ATOM 747 N N . ASP A 1 91 ? -17.708 3.968 26.422 1.00 94.44 91 ASP A N 1
ATOM 748 C CA . ASP A 1 91 ? -17.106 5.124 27.069 1.00 94.44 91 ASP A CA 1
ATOM 749 C C . ASP A 1 91 ? -15.707 5.475 26.519 1.00 94.44 91 ASP A C 1
ATOM 751 O O . ASP A 1 91 ? -14.998 4.671 25.899 1.00 94.44 91 ASP A O 1
ATOM 755 N N . VAL A 1 92 ? -15.271 6.703 26.810 1.00 95.88 92 VAL A N 1
ATOM 756 C CA . VAL A 1 92 ? -13.979 7.245 26.358 1.00 95.88 92 VAL A CA 1
ATOM 757 C C . VAL A 1 92 ? -12.802 6.364 26.798 1.00 95.88 92 VAL A C 1
ATOM 759 O O . VAL A 1 92 ? -11.799 6.260 26.087 1.00 95.88 92 VAL A O 1
ATOM 762 N N . LYS A 1 93 ? -12.892 5.698 27.958 1.00 96.88 93 LYS A N 1
ATOM 763 C CA . LYS A 1 93 ? -11.844 4.784 28.440 1.00 96.88 93 LYS A CA 1
ATOM 764 C C . LYS A 1 93 ? -11.686 3.585 27.507 1.00 96.88 93 LYS A C 1
ATOM 766 O O . LYS A 1 93 ? -10.555 3.227 27.165 1.00 96.88 93 LYS A O 1
ATOM 771 N N . THR A 1 94 ? -12.796 2.993 27.072 1.00 96.12 94 THR A N 1
ATOM 772 C CA . THR A 1 94 ? -12.795 1.862 26.137 1.00 96.12 94 THR A CA 1
ATOM 773 C C . THR A 1 94 ? -12.279 2.275 24.761 1.00 96.12 94 THR A C 1
ATOM 775 O O . THR A 1 94 ? -11.419 1.587 24.207 1.00 96.12 94 THR A O 1
ATOM 778 N N . GLN A 1 95 ? -12.695 3.436 24.248 1.00 95.81 95 GLN A N 1
ATOM 779 C CA . GLN A 1 95 ? -12.176 3.992 22.990 1.00 95.81 95 GLN A CA 1
ATOM 780 C C . GLN A 1 95 ? -10.658 4.216 23.042 1.00 95.81 95 GLN A C 1
ATOM 782 O O . GLN A 1 95 ? -9.923 3.745 22.173 1.00 95.81 95 GLN A O 1
ATOM 787 N N . LYS A 1 96 ? -10.144 4.832 24.117 1.00 96.56 96 LYS A N 1
ATOM 788 C CA . LYS A 1 96 ? -8.694 5.010 24.321 1.00 96.56 96 LYS A CA 1
ATOM 789 C C . LYS A 1 96 ? -7.945 3.678 24.368 1.00 96.56 96 LYS A C 1
ATOM 791 O O . LYS A 1 96 ? -6.849 3.574 23.819 1.00 96.56 96 LYS A O 1
ATOM 796 N N . LYS A 1 97 ? -8.510 2.655 25.019 1.00 96.62 97 LYS A N 1
ATOM 797 C CA . LYS A 1 97 ? -7.918 1.308 25.056 1.00 96.62 97 LYS A CA 1
ATOM 798 C C . LYS A 1 97 ? -7.845 0.695 23.655 1.00 96.62 97 LYS A C 1
ATOM 800 O O . LYS A 1 97 ? -6.824 0.100 23.323 1.00 96.62 97 LYS A O 1
ATOM 805 N N . TYR A 1 98 ? -8.886 0.871 22.843 1.00 96.31 98 TYR A N 1
ATOM 806 C CA . TYR A 1 98 ? -8.931 0.379 21.467 1.00 96.31 98 TYR A CA 1
ATOM 807 C C . TYR A 1 98 ? -7.860 1.034 20.582 1.00 96.31 98 TYR A C 1
ATOM 809 O O . TYR A 1 98 ? -7.069 0.324 19.961 1.00 96.31 98 TYR A O 1
ATOM 817 N N . ILE A 1 99 ? -7.739 2.367 20.626 1.00 95.94 99 ILE A N 1
ATOM 818 C CA . ILE A 1 99 ? -6.689 3.109 19.905 1.00 95.94 99 ILE A CA 1
ATOM 819 C C . ILE A 1 99 ? -5.295 2.632 20.332 1.00 95.94 99 ILE A C 1
ATOM 821 O O . ILE A 1 99 ? -4.459 2.316 19.491 1.00 95.94 99 ILE A O 1
ATOM 825 N N . ARG A 1 100 ? -5.037 2.519 21.643 1.00 96.88 100 ARG A N 1
ATOM 826 C CA . ARG A 1 100 ? -3.740 2.044 22.159 1.00 96.88 100 ARG A CA 1
ATOM 827 C C . ARG A 1 100 ? -3.404 0.632 21.689 1.00 96.88 100 ARG A C 1
ATOM 829 O O . ARG A 1 100 ? -2.246 0.349 21.403 1.00 96.88 100 ARG A O 1
ATOM 836 N N . ALA A 1 101 ? -4.397 -0.251 21.609 1.00 96.31 101 ALA A N 1
ATOM 837 C CA . ALA A 1 101 ? -4.197 -1.598 21.093 1.00 96.31 101 ALA A CA 1
ATOM 838 C C . ALA A 1 101 ? -3.842 -1.586 19.597 1.00 96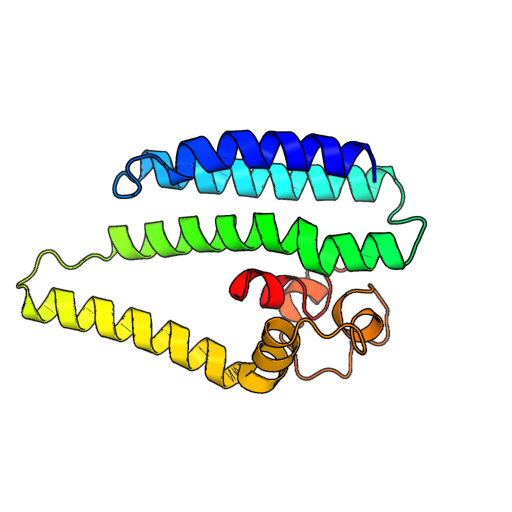.31 101 ALA A C 1
ATOM 840 O O . ALA A 1 101 ? -2.974 -2.352 19.186 1.00 96.31 101 ALA A O 1
ATOM 841 N N . ALA A 1 102 ? -4.469 -0.714 18.801 1.00 95.50 102 ALA A N 1
ATOM 842 C CA . ALA A 1 102 ? -4.122 -0.533 17.392 1.00 95.50 102 ALA A CA 1
ATOM 843 C C . ALA A 1 102 ? -2.690 0.007 17.223 1.00 95.50 102 ALA A C 1
ATOM 845 O O . ALA A 1 102 ? -1.905 -0.583 16.487 1.00 95.50 102 ALA A O 1
ATOM 846 N N . LEU A 1 103 ? -2.312 1.043 17.981 1.00 96.12 103 LEU A N 1
ATOM 847 C CA . LEU A 1 103 ? -0.948 1.591 17.978 1.00 96.12 103 LEU A CA 1
ATOM 848 C C . LEU A 1 103 ? 0.097 0.536 18.361 1.00 96.12 103 LEU A C 1
ATOM 850 O O . LEU A 1 103 ? 1.086 0.363 17.657 1.00 96.12 103 LEU A O 1
ATOM 854 N N . LYS A 1 104 ? -0.167 -0.250 19.412 1.00 97.00 104 LYS A N 1
ATOM 855 C CA . LYS A 1 104 ? 0.737 -1.327 19.837 1.00 97.00 104 LYS A CA 1
ATOM 856 C C . LYS A 1 104 ? 0.961 -2.372 18.738 1.00 97.00 104 LYS A C 1
ATOM 858 O O . LYS A 1 104 ? 2.062 -2.901 18.630 1.00 97.00 104 LYS A O 1
ATOM 863 N N . LYS A 1 105 ? -0.057 -2.685 17.928 1.00 94.56 105 LYS A N 1
ATOM 864 C CA . LYS A 1 105 ? 0.096 -3.608 16.789 1.00 94.56 105 LYS A CA 1
ATOM 865 C C . LYS A 1 105 ? 1.013 -3.033 15.712 1.00 94.56 105 LYS A C 1
ATOM 867 O O . LYS A 1 105 ? 1.840 -3.769 15.185 1.00 94.56 105 LYS A O 1
ATOM 872 N N . ILE A 1 106 ? 0.885 -1.739 15.421 1.00 93.00 106 ILE A N 1
ATOM 873 C CA . ILE A 1 106 ? 1.753 -1.039 14.464 1.00 93.00 106 ILE A CA 1
ATOM 874 C C . ILE A 1 106 ? 3.207 -1.067 14.958 1.00 93.00 106 ILE A C 1
ATOM 876 O O . ILE A 1 106 ? 4.107 -1.432 14.202 1.00 93.00 106 ILE A O 1
ATOM 880 N N . ASP A 1 107 ? 3.433 -0.762 16.239 1.00 93.75 107 ASP A N 1
ATOM 881 C CA . ASP A 1 107 ? 4.770 -0.803 16.841 1.00 93.75 107 ASP A CA 1
ATOM 882 C C . ASP A 1 107 ? 5.368 -2.214 16.833 1.00 93.75 107 ASP A C 1
ATOM 884 O O . ASP A 1 107 ? 6.543 -2.384 16.506 1.00 93.75 107 ASP A O 1
ATOM 888 N N . GLN A 1 108 ? 4.565 -3.234 17.151 1.00 94.56 108 GLN A N 1
ATOM 889 C CA . GLN A 1 108 ? 5.013 -4.624 17.118 1.00 94.56 108 GLN A CA 1
ATOM 890 C C . GLN A 1 108 ? 5.427 -5.036 15.703 1.00 94.56 108 GLN A C 1
ATOM 892 O O . GLN A 1 108 ? 6.539 -5.515 15.524 1.00 94.56 108 GLN A O 1
ATOM 897 N N . HIS A 1 109 ? 4.596 -4.754 14.694 1.00 90.81 109 HIS A N 1
ATOM 898 C CA . HIS A 1 109 ? 4.905 -5.070 13.298 1.00 90.81 109 HIS A CA 1
ATOM 899 C C . HIS A 1 109 ? 6.217 -4.422 12.829 1.00 90.81 109 HIS A C 1
ATOM 901 O O . HIS A 1 109 ? 7.024 -5.039 12.131 1.00 90.81 109 HIS A O 1
ATOM 907 N N . LYS A 1 110 ? 6.464 -3.175 13.242 1.00 89.56 110 LYS A N 1
ATOM 908 C CA . LYS A 1 110 ? 7.731 -2.489 12.978 1.00 89.56 110 LYS A CA 1
ATOM 909 C C . LYS A 1 110 ? 8.910 -3.168 13.683 1.00 89.56 110 LYS A C 1
ATOM 911 O O . LYS A 1 110 ? 9.968 -3.299 13.073 1.00 89.56 110 LYS A O 1
ATOM 916 N N . ASN A 1 111 ? 8.751 -3.562 14.945 1.00 90.88 111 ASN A N 1
ATOM 917 C CA . ASN A 1 111 ? 9.808 -4.219 15.719 1.00 90.88 111 ASN A CA 1
ATOM 918 C C . ASN A 1 111 ? 10.151 -5.604 15.160 1.00 90.88 111 ASN A C 1
ATOM 920 O O . ASN A 1 111 ? 11.330 -5.929 15.040 1.00 90.88 111 ASN A O 1
ATOM 924 N N . ASP A 1 112 ? 9.144 -6.369 14.741 1.00 90.56 112 ASP A N 1
ATOM 925 C CA . ASP A 1 112 ? 9.325 -7.680 14.108 1.00 90.56 112 ASP A CA 1
ATOM 926 C C . ASP A 1 112 ? 10.133 -7.561 12.801 1.00 90.56 112 ASP A C 1
ATOM 928 O O . ASP A 1 112 ? 10.895 -8.455 12.441 1.00 90.56 112 ASP A O 1
ATOM 932 N N . ASN A 1 113 ? 10.044 -6.406 12.132 1.00 90.19 113 ASN A N 1
ATOM 933 C CA . ASN A 1 113 ? 10.721 -6.104 10.872 1.00 90.19 113 ASN A CA 1
ATOM 934 C C . ASN A 1 113 ? 11.816 -5.029 11.010 1.00 90.19 113 ASN A C 1
ATOM 936 O O . ASN A 1 113 ?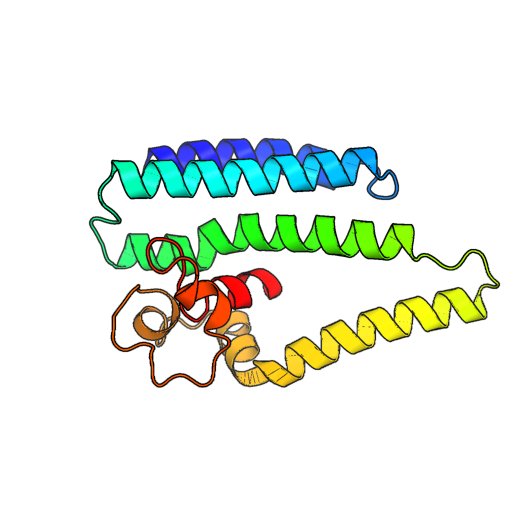 12.114 -4.315 10.048 1.00 90.19 113 ASN A O 1
ATOM 940 N N . ILE A 1 114 ? 12.442 -4.890 12.187 1.00 89.88 114 ILE A N 1
ATOM 941 C CA . ILE A 1 114 ? 13.315 -3.744 12.508 1.00 89.88 114 ILE A CA 1
ATOM 942 C C . ILE A 1 114 ? 14.477 -3.545 11.522 1.00 89.88 114 ILE A C 1
ATOM 944 O O . ILE A 1 114 ? 14.840 -2.410 11.202 1.00 89.88 114 ILE A O 1
ATOM 948 N N . ASN A 1 115 ? 15.047 -4.637 11.001 1.00 90.38 115 ASN A N 1
ATOM 949 C CA . ASN A 1 115 ? 16.137 -4.590 10.026 1.00 90.38 115 ASN A CA 1
ATOM 950 C C . ASN A 1 115 ? 15.675 -3.993 8.697 1.00 90.38 115 ASN A C 1
ATOM 952 O O . ASN A 1 115 ? 16.343 -3.109 8.157 1.00 90.38 115 ASN A O 1
ATOM 956 N N . PHE A 1 116 ? 14.516 -4.436 8.209 1.00 89.69 116 PHE A N 1
ATOM 957 C CA . PHE A 1 116 ? 13.927 -3.912 6.987 1.00 89.69 116 PHE A CA 1
ATOM 958 C C . PHE A 1 116 ? 13.463 -2.466 7.182 1.00 89.69 116 PHE A C 1
ATOM 960 O O . PHE A 1 116 ? 13.764 -1.605 6.361 1.00 89.69 116 PHE A O 1
ATOM 967 N N . TRP A 1 117 ? 12.853 -2.148 8.327 1.00 90.19 117 TRP A N 1
ATOM 968 C CA . TRP A 1 117 ? 12.515 -0.768 8.673 1.00 90.19 117 TRP A CA 1
ATOM 969 C C . TRP A 1 117 ? 13.746 0.148 8.669 1.00 90.19 117 TRP A C 1
ATOM 971 O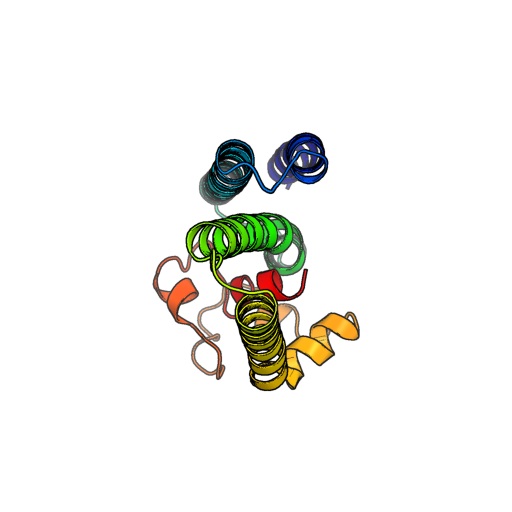 O . TRP A 1 117 ? 13.685 1.257 8.142 1.00 90.19 117 TRP A O 1
ATOM 981 N N . ARG A 1 118 ? 14.886 -0.301 9.212 1.00 91.31 118 ARG A N 1
ATOM 982 C CA . ARG A 1 118 ? 16.148 0.456 9.168 1.00 91.31 118 ARG A CA 1
ATOM 983 C C . ARG A 1 118 ? 16.637 0.656 7.735 1.00 91.31 118 ARG A C 1
ATOM 985 O O . ARG A 1 118 ? 17.069 1.758 7.400 1.00 91.31 118 ARG A O 1
ATOM 992 N N . TYR A 1 119 ? 16.553 -0.382 6.908 1.00 92.12 119 TYR A N 1
ATOM 993 C CA . TYR A 1 119 ? 16.881 -0.315 5.487 1.00 92.12 119 TYR A CA 1
ATOM 994 C C . TYR A 1 119 ? 16.027 0.746 4.760 1.00 92.12 119 TYR A C 1
ATOM 996 O O . TYR A 1 119 ? 16.586 1.627 4.099 1.00 92.12 119 TYR A O 1
ATOM 1004 N N . VAL A 1 120 ? 14.703 0.747 4.978 1.00 91.62 120 VAL A N 1
ATOM 1005 C CA . VAL A 1 120 ? 13.772 1.734 4.398 1.00 91.62 120 VAL A CA 1
ATOM 1006 C C . VAL A 1 120 ? 14.055 3.141 4.924 1.00 91.62 120 VAL A C 1
ATOM 1008 O O . VAL A 1 120 ? 14.233 4.075 4.142 1.00 91.62 120 VAL A O 1
ATOM 1011 N N . LYS A 1 121 ? 14.166 3.305 6.249 1.00 91.00 121 LYS A N 1
ATOM 1012 C CA . LYS A 1 121 ? 14.403 4.602 6.906 1.00 91.00 121 LYS A CA 1
ATOM 1013 C C . LYS A 1 121 ? 15.685 5.272 6.415 1.00 91.00 121 LYS A C 1
ATOM 1015 O O . LYS A 1 121 ? 15.709 6.485 6.218 1.00 91.00 121 LYS A O 1
ATOM 1020 N N . ASN A 1 122 ? 16.738 4.486 6.214 1.00 92.69 122 ASN A N 1
ATOM 1021 C CA . ASN A 1 122 ? 18.035 4.976 5.762 1.00 92.69 122 ASN A CA 1
ATOM 1022 C C . ASN A 1 122 ? 18.131 5.099 4.232 1.00 92.69 122 ASN A C 1
ATOM 1024 O O . ASN A 1 122 ? 19.211 5.404 3.732 1.00 92.69 122 ASN A O 1
ATOM 1028 N N . LYS A 1 123 ? 17.037 4.855 3.491 1.00 89.75 123 LYS A N 1
ATOM 1029 C CA . LYS A 1 123 ? 16.983 4.896 2.019 1.00 89.75 123 LYS A CA 1
ATOM 1030 C C . LYS A 1 123 ? 18.108 4.085 1.366 1.00 89.75 123 LYS A C 1
ATOM 1032 O O . LYS A 1 123 ? 18.710 4.513 0.383 1.00 89.75 123 LYS A O 1
ATOM 1037 N N . GLN A 1 124 ? 18.417 2.923 1.939 1.00 90.56 124 GLN A N 1
ATOM 1038 C CA . GLN A 1 124 ? 19.490 2.070 1.442 1.00 90.56 124 GLN A CA 1
ATOM 1039 C C . GLN A 1 124 ? 19.130 1.488 0.067 1.00 90.56 124 GLN A C 1
ATOM 1041 O O . GLN A 1 124 ? 17.958 1.256 -0.242 1.00 90.56 124 GLN A O 1
ATOM 1046 N N . SER A 1 125 ? 20.154 1.263 -0.759 1.00 90.62 125 SER A N 1
ATOM 1047 C CA . SER A 1 125 ? 20.023 0.652 -2.091 1.00 90.62 125 SER A CA 1
ATOM 1048 C C . SER A 1 125 ? 20.836 -0.636 -2.275 1.00 90.62 125 SER A C 1
ATOM 1050 O O . SER A 1 125 ? 20.648 -1.366 -3.241 1.00 90.62 125 SER A O 1
ATOM 1052 N N . GLN A 1 126 ? 21.727 -0.950 -1.328 1.00 88.38 126 GLN A N 1
ATOM 1053 C CA . GLN A 1 126 ? 22.685 -2.062 -1.435 1.00 88.38 126 GLN A CA 1
ATOM 1054 C C . GLN A 1 126 ? 22.023 -3.445 -1.536 1.00 88.38 126 GLN A C 1
ATOM 1056 O O . GLN A 1 126 ? 22.640 -4.382 -2.028 1.00 88.38 126 GLN A O 1
ATOM 1061 N N . GLN A 1 127 ? 20.780 -3.577 -1.063 1.00 85.69 127 GLN A N 1
ATOM 1062 C CA . GLN A 1 127 ? 20.025 -4.834 -1.046 1.00 85.69 127 GLN A CA 1
ATOM 1063 C C . GLN A 1 127 ? 18.835 -4.819 -2.020 1.00 85.69 127 GLN A C 1
ATOM 1065 O O . GLN A 1 127 ? 17.988 -5.704 -1.964 1.00 85.69 127 GLN A O 1
ATOM 1070 N N . ASP A 1 128 ? 18.757 -3.834 -2.922 1.00 90.69 128 ASP A N 1
ATOM 1071 C CA . ASP A 1 128 ? 17.611 -3.671 -3.826 1.00 90.69 128 ASP A CA 1
ATOM 1072 C C . ASP A 1 128 ? 17.414 -4.881 -4.735 1.00 90.69 128 ASP A C 1
ATOM 1074 O O . ASP A 1 128 ? 16.297 -5.371 -4.886 1.00 90.69 128 ASP A O 1
ATOM 1078 N N . SER A 1 129 ? 18.509 -5.408 -5.280 1.00 88.19 129 SER A N 1
ATOM 1079 C CA . SER A 1 129 ? 18.493 -6.607 -6.116 1.00 88.19 129 SER A CA 1
ATOM 1080 C C . SER A 1 129 ? 18.032 -7.853 -5.356 1.00 88.19 129 SER A C 1
ATOM 1082 O O . SER A 1 129 ? 17.395 -8.723 -5.940 1.00 88.19 129 SER A O 1
ATOM 1084 N N . LEU A 1 130 ? 18.310 -7.932 -4.051 1.00 85.94 130 LEU A N 1
ATOM 1085 C CA . LEU A 1 130 ? 17.863 -9.032 -3.197 1.00 85.94 130 LEU A CA 1
ATOM 1086 C C . LEU A 1 130 ? 16.365 -8.928 -2.879 1.00 85.94 130 LEU A C 1
ATOM 1088 O O . LEU A 1 130 ? 15.677 -9.943 -2.850 1.00 85.94 130 LEU A O 1
ATOM 1092 N N . TYR A 1 131 ? 15.865 -7.716 -2.636 1.00 86.62 131 TYR A N 1
ATOM 1093 C CA . TYR A 1 131 ? 14.502 -7.486 -2.153 1.00 86.62 131 TYR A CA 1
ATOM 1094 C C . TYR A 1 131 ? 13.459 -7.330 -3.269 1.00 86.62 131 TYR A C 1
ATOM 1096 O O . TYR A 1 131 ? 12.303 -7.731 -3.091 1.00 86.62 131 TYR A O 1
ATOM 1104 N N . PHE A 1 132 ? 13.848 -6.758 -4.412 1.00 90.25 132 PHE A N 1
ATOM 1105 C CA . PHE A 1 132 ? 12.910 -6.233 -5.413 1.00 90.25 132 PHE A CA 1
ATOM 1106 C C . PHE A 1 132 ? 13.103 -6.769 -6.839 1.00 90.25 132 PHE A C 1
ATOM 1108 O O . PHE A 1 132 ? 12.349 -6.368 -7.718 1.00 90.25 132 PHE A O 1
ATOM 1115 N N . LEU A 1 133 ? 14.041 -7.690 -7.084 1.00 89.06 133 LEU A N 1
ATOM 1116 C CA . LEU A 1 133 ? 14.100 -8.431 -8.353 1.00 89.06 133 LEU A CA 1
ATOM 1117 C C . LEU A 1 133 ? 13.446 -9.794 -8.212 1.00 89.06 133 LEU A C 1
ATOM 1119 O O . LEU A 1 133 ? 13.849 -10.571 -7.348 1.00 89.06 133 LEU A O 1
ATOM 1123 N N . ARG A 1 134 ? 12.515 -10.138 -9.104 1.00 85.00 134 ARG A N 1
ATOM 1124 C CA . ARG A 1 134 ? 11.944 -11.486 -9.207 1.00 85.00 134 ARG A CA 1
ATOM 1125 C C . ARG A 1 134 ? 13.048 -12.460 -9.640 1.00 85.00 134 ARG A C 1
ATOM 1127 O O . ARG A 1 134 ? 13.470 -12.470 -10.791 1.00 85.00 134 ARG A O 1
ATOM 1134 N N . SER A 1 135 ? 13.552 -13.288 -8.724 1.00 67.31 135 SER A N 1
ATOM 1135 C CA . SER A 1 135 ? 14.489 -14.366 -9.068 1.00 67.31 135 SER A CA 1
ATOM 1136 C C . SER A 1 135 ? 14.212 -15.627 -8.259 1.00 67.31 135 SER A C 1
ATOM 1138 O O . SER A 1 135 ? 13.789 -15.568 -7.106 1.00 67.31 135 SER A O 1
ATOM 1140 N N . THR A 1 136 ? 14.523 -16.781 -8.847 1.00 53.25 136 THR A N 1
ATOM 1141 C CA . THR A 1 136 ? 14.363 -18.114 -8.244 1.00 53.25 136 THR A CA 1
ATOM 1142 C C . THR A 1 136 ? 15.219 -18.345 -6.989 1.00 53.25 136 THR A C 1
ATOM 1144 O O . THR A 1 136 ? 15.052 -19.358 -6.316 1.00 53.25 136 THR A O 1
ATOM 1147 N N . ARG A 1 137 ? 16.123 -17.416 -6.633 1.00 53.34 137 ARG A N 1
ATOM 1148 C CA . ARG A 1 137 ? 17.014 -17.513 -5.460 1.00 53.34 137 ARG A CA 1
ATOM 1149 C C . ARG A 1 137 ? 16.447 -16.901 -4.173 1.00 53.34 137 ARG A C 1
ATOM 1151 O O . ARG A 1 137 ? 17.126 -16.937 -3.153 1.00 53.34 137 ARG A O 1
ATOM 1158 N N . GLN A 1 138 ? 15.219 -16.376 -4.177 1.00 55.47 138 GLN A N 1
ATOM 1159 C CA . GLN A 1 138 ? 14.600 -15.786 -2.974 1.00 55.47 138 GLN A CA 1
ATOM 1160 C C . GLN A 1 138 ? 14.203 -16.820 -1.892 1.00 55.47 138 GLN A C 1
ATOM 1162 O O . GLN A 1 138 ? 13.797 -16.437 -0.800 1.00 55.47 138 GLN A O 1
ATOM 1167 N N . ILE A 1 139 ? 14.360 -18.124 -2.154 1.00 52.53 139 ILE A N 1
ATOM 1168 C CA . ILE A 1 139 ? 13.889 -19.242 -1.306 1.00 52.53 139 ILE A CA 1
ATOM 1169 C C . ILE A 1 139 ? 14.635 -19.352 0.053 1.00 52.53 139 ILE A C 1
ATOM 1171 O O . ILE A 1 139 ? 14.224 -20.108 0.925 1.00 52.53 139 ILE A O 1
ATOM 1175 N N . GLY A 1 140 ? 15.700 -18.577 0.288 1.00 52.25 140 GLY A N 1
ATOM 1176 C CA . GLY A 1 140 ? 16.494 -18.614 1.531 1.00 52.25 140 GLY A CA 1
ATOM 1177 C C . GLY A 1 140 ? 16.312 -17.428 2.485 1.00 52.25 140 GLY A C 1
ATOM 1178 O O . GLY A 1 140 ? 17.064 -17.308 3.451 1.00 52.25 140 GLY A O 1
ATOM 1179 N N . ILE A 1 141 ? 15.382 -16.514 2.207 1.00 57.84 141 ILE A N 1
ATOM 1180 C CA . ILE A 1 141 ? 15.180 -15.309 3.017 1.00 57.84 141 ILE A CA 1
ATOM 1181 C C . ILE A 1 141 ? 14.133 -15.608 4.101 1.00 57.84 141 ILE A C 1
ATOM 1183 O O . ILE A 1 141 ? 13.037 -16.061 3.786 1.00 57.84 141 ILE A O 1
ATOM 1187 N N . ASN A 1 142 ? 14.439 -15.302 5.369 1.00 57.19 142 ASN A N 1
ATOM 1188 C CA . ASN A 1 142 ? 13.463 -15.276 6.471 1.00 57.19 142 ASN A CA 1
ATOM 1189 C C . ASN A 1 142 ? 12.462 -14.117 6.280 1.00 57.19 142 ASN A C 1
ATOM 1191 O O . ASN A 1 142 ? 12.492 -13.128 7.014 1.00 57.19 142 ASN A O 1
ATOM 1195 N N . CYS A 1 143 ? 11.617 -14.206 5.259 1.00 61.66 143 CYS A N 1
ATOM 1196 C CA . CYS A 1 143 ? 10.570 -13.243 4.950 1.00 61.66 143 CYS A CA 1
ATOM 1197 C C . CYS A 1 143 ? 9.249 -13.970 4.680 1.00 61.66 143 CYS A C 1
ATOM 1199 O O . CYS A 1 143 ? 9.233 -15.168 4.390 1.00 61.66 143 CYS A O 1
ATOM 1201 N N . ASP A 1 144 ? 8.135 -13.250 4.797 1.00 65.62 144 ASP A N 1
ATOM 1202 C CA . ASP A 1 144 ? 6.819 -13.773 4.451 1.00 65.62 144 ASP A CA 1
ATOM 1203 C C . ASP A 1 144 ? 6.705 -13.945 2.928 1.00 65.62 144 ASP A C 1
ATOM 1205 O O . ASP A 1 144 ? 6.365 -13.024 2.186 1.00 65.62 144 ASP A O 1
ATOM 1209 N N . MET A 1 145 ? 7.010 -15.156 2.459 1.00 65.56 145 MET A N 1
ATOM 1210 C CA . MET A 1 145 ? 6.956 -15.522 1.043 1.00 65.56 145 MET A CA 1
ATOM 1211 C C . MET A 1 145 ? 5.541 -15.877 0.565 1.00 65.56 145 MET A C 1
ATOM 1213 O O . MET A 1 145 ? 5.376 -16.238 -0.600 1.00 65.56 145 MET A O 1
ATOM 1217 N N . SER A 1 146 ? 4.514 -15.796 1.421 1.00 66.38 146 SER A N 1
ATOM 1218 C CA . SER A 1 146 ? 3.156 -16.245 1.079 1.00 66.38 146 SER A CA 1
ATOM 1219 C C . SER A 1 146 ? 2.605 -15.544 -0.168 1.00 66.38 146 SER A C 1
ATOM 1221 O O . SER A 1 146 ? 2.098 -16.202 -1.075 1.00 66.38 146 SER A O 1
ATOM 1223 N N . HIS A 1 147 ? 2.788 -14.227 -0.274 1.00 65.56 147 HIS A N 1
ATOM 1224 C CA . HIS A 1 147 ? 2.353 -13.450 -1.434 1.00 65.56 147 HIS A CA 1
ATOM 1225 C C . HIS A 1 147 ? 3.156 -13.757 -2.705 1.00 65.56 147 HIS A C 1
ATOM 1227 O O . HIS A 1 147 ? 2.574 -13.843 -3.787 1.00 65.56 147 HIS A O 1
ATOM 1233 N N . TYR A 1 148 ? 4.471 -13.965 -2.579 1.00 66.31 148 TYR A N 1
ATOM 1234 C CA . TYR A 1 148 ? 5.318 -14.366 -3.704 1.00 66.31 148 TYR A CA 1
ATOM 1235 C C . TYR A 1 148 ? 4.904 -15.728 -4.270 1.00 66.31 148 TYR A C 1
ATOM 1237 O O . TYR A 1 148 ? 4.814 -15.887 -5.483 1.00 66.31 148 TYR A O 1
ATOM 1245 N N . ILE A 1 149 ? 4.602 -16.694 -3.400 1.00 63.66 149 ILE A N 1
ATOM 1246 C CA . ILE A 1 149 ? 4.189 -18.044 -3.803 1.00 63.66 149 ILE A CA 1
ATOM 1247 C C . ILE A 1 149 ? 2.864 -18.012 -4.581 1.00 63.66 149 ILE A C 1
ATOM 1249 O O . ILE A 1 149 ? 2.683 -18.792 -5.514 1.00 63.66 149 ILE A O 1
ATOM 1253 N N . VAL A 1 150 ? 1.945 -17.111 -4.221 1.00 74.00 150 VAL A N 1
ATOM 1254 C CA . VAL A 1 150 ? 0.622 -17.003 -4.857 1.00 74.00 150 VAL A CA 1
ATOM 1255 C C . VAL A 1 150 ? 0.677 -16.311 -6.225 1.00 74.00 150 VAL A C 1
ATOM 1257 O O . VAL A 1 150 ? -0.073 -16.692 -7.122 1.00 74.00 150 VAL A O 1
ATOM 1260 N N . ASP A 1 151 ? 1.539 -15.306 -6.408 1.00 79.12 151 ASP A N 1
ATOM 1261 C CA . ASP A 1 151 ? 1.647 -14.563 -7.674 1.00 79.12 151 ASP A CA 1
ATOM 1262 C C . ASP A 1 151 ? 3.106 -14.186 -7.998 1.00 79.12 151 ASP A C 1
ATOM 1264 O O . ASP A 1 151 ? 3.481 -13.010 -7.903 1.00 79.12 151 ASP A O 1
ATOM 1268 N N . PRO A 1 152 ? 3.948 -15.166 -8.384 1.00 79.06 152 PRO A N 1
ATOM 1269 C CA . PRO A 1 152 ? 5.387 -14.964 -8.584 1.00 79.06 152 PRO A CA 1
ATOM 1270 C C . PRO A 1 152 ? 5.711 -14.052 -9.776 1.00 79.06 152 PRO A C 1
ATOM 1272 O O . PRO A 1 152 ? 6.795 -13.474 -9.845 1.00 79.06 152 PRO A O 1
ATOM 1275 N N . GLU A 1 153 ? 4.773 -13.887 -10.715 1.00 80.69 153 GLU A N 1
ATOM 1276 C CA . GLU A 1 153 ? 4.925 -12.981 -11.858 1.00 80.69 153 GLU A CA 1
ATOM 1277 C C . GLU A 1 153 ? 4.802 -11.508 -11.460 1.00 80.69 153 GLU A C 1
ATOM 1279 O O . GLU A 1 153 ? 5.339 -10.636 -12.143 1.00 80.69 153 GLU A O 1
ATOM 1284 N N . PHE A 1 154 ? 4.095 -11.213 -10.369 1.00 86.69 154 PHE A N 1
ATOM 1285 C CA . PHE A 1 154 ? 3.759 -9.851 -9.969 1.00 86.69 154 PHE A CA 1
ATOM 1286 C C . PHE A 1 154 ? 4.102 -9.567 -8.507 1.00 86.69 154 PHE A C 1
ATOM 1288 O O . PHE A 1 154 ? 3.643 -8.567 -7.975 1.00 86.69 154 PHE A O 1
ATOM 1295 N N . SER A 1 155 ? 4.910 -10.389 -7.841 1.00 85.19 155 SER A N 1
ATOM 1296 C CA . SER A 1 155 ? 5.319 -10.158 -6.450 1.00 85.19 155 SER A CA 1
ATOM 1297 C C . SER A 1 155 ? 6.803 -10.440 -6.243 1.00 85.19 155 SER A C 1
ATOM 1299 O O . SER A 1 155 ? 7.415 -11.181 -7.012 1.00 85.19 155 SER A O 1
ATOM 1301 N N . THR A 1 156 ? 7.384 -9.866 -5.191 1.00 84.12 156 THR A N 1
ATOM 1302 C CA . THR A 1 156 ? 8.745 -10.181 -4.727 1.00 84.12 156 THR A CA 1
ATOM 1303 C C . THR A 1 156 ? 8.709 -10.565 -3.251 1.00 84.12 156 THR A C 1
ATOM 1305 O O . THR A 1 156 ? 7.664 -10.509 -2.610 1.00 84.12 156 THR A O 1
ATOM 1308 N N . SER A 1 157 ? 9.851 -10.950 -2.683 1.00 80.44 157 SER A N 1
ATOM 1309 C CA . SER A 1 157 ? 9.959 -11.246 -1.252 1.00 80.44 157 SER A CA 1
ATOM 1310 C C . SER A 1 157 ? 9.573 -10.074 -0.335 1.00 80.44 157 SER A C 1
ATOM 1312 O O . SER A 1 157 ? 9.084 -10.313 0.758 1.00 80.44 157 SER A O 1
ATOM 1314 N N . TYR A 1 158 ? 9.777 -8.815 -0.751 1.00 86.31 158 TYR A N 1
ATOM 1315 C CA . TYR A 1 158 ? 9.663 -7.647 0.142 1.00 86.31 158 TYR A CA 1
ATOM 1316 C C . TYR A 1 158 ? 8.755 -6.524 -0.368 1.00 86.31 158 TYR A C 1
ATOM 1318 O O . TYR A 1 158 ? 8.588 -5.527 0.331 1.00 86.31 158 TYR A O 1
ATOM 1326 N N . ASP A 1 159 ? 8.145 -6.643 -1.547 1.00 85.06 159 ASP A N 1
ATOM 1327 C CA . ASP A 1 159 ? 7.269 -5.598 -2.094 1.00 85.06 159 ASP A CA 1
ATOM 1328 C C . ASP A 1 159 ? 6.017 -5.355 -1.230 1.00 85.06 159 ASP A C 1
ATOM 1330 O O . ASP A 1 159 ? 5.641 -4.210 -0.976 1.00 85.06 159 ASP A O 1
ATOM 1334 N N . ASN A 1 160 ? 5.408 -6.422 -0.712 1.00 87.06 160 ASN A N 1
ATOM 1335 C CA . ASN A 1 160 ? 4.275 -6.338 0.207 1.00 87.06 160 ASN A CA 1
ATOM 1336 C C . ASN A 1 160 ? 4.697 -5.744 1.554 1.00 87.06 160 ASN A C 1
ATOM 1338 O O . ASN A 1 160 ? 4.002 -4.879 2.083 1.00 87.06 160 ASN A O 1
ATOM 1342 N N . LEU A 1 161 ? 5.859 -6.142 2.088 1.00 89.81 161 LEU A N 1
ATOM 1343 C CA . LEU A 1 161 ? 6.374 -5.569 3.333 1.00 89.81 161 LEU A CA 1
ATOM 1344 C C . LEU A 1 161 ? 6.722 -4.082 3.166 1.00 89.81 161 LEU A C 1
ATOM 1346 O O . LEU A 1 161 ? 6.464 -3.284 4.063 1.00 89.81 161 LEU A O 1
ATOM 1350 N N . MET A 1 162 ? 7.255 -3.691 2.006 1.00 92.56 162 MET A N 1
ATOM 1351 C CA . MET A 1 162 ? 7.541 -2.296 1.670 1.00 92.56 162 MET A CA 1
ATOM 1352 C C . MET A 1 162 ? 6.283 -1.427 1.740 1.00 92.56 162 MET A C 1
ATOM 1354 O O . MET A 1 162 ? 6.358 -0.311 2.242 1.00 92.56 162 MET A O 1
ATOM 1358 N N . ALA A 1 163 ? 5.121 -1.943 1.328 1.00 92.25 163 ALA A N 1
ATOM 1359 C CA . ALA A 1 163 ? 3.852 -1.214 1.377 1.00 92.25 163 ALA A CA 1
ATOM 1360 C C . ALA A 1 163 ? 3.451 -0.764 2.795 1.00 92.25 163 ALA A C 1
ATOM 1362 O O . ALA A 1 163 ? 2.814 0.275 2.944 1.00 92.25 163 ALA A O 1
ATOM 1363 N N . HIS A 1 164 ? 3.885 -1.481 3.836 1.00 89.19 164 HIS A N 1
ATOM 1364 C CA . HIS A 1 164 ? 3.650 -1.097 5.232 1.00 89.19 164 HIS A CA 1
ATOM 1365 C C . HIS A 1 164 ? 4.515 0.080 5.710 1.00 89.19 164 HIS A C 1
ATOM 1367 O O . HIS A 1 164 ? 4.268 0.620 6.790 1.00 89.19 164 HIS A O 1
ATOM 1373 N N . PHE A 1 165 ? 5.551 0.449 4.953 1.00 87.88 165 PHE A N 1
ATOM 1374 C CA . PHE A 1 165 ? 6.531 1.470 5.329 1.00 87.88 165 PHE A CA 1
ATOM 1375 C C . PHE A 1 165 ? 6.576 2.670 4.366 1.00 87.88 165 PHE A C 1
ATOM 1377 O O . PHE A 1 165 ? 7.498 3.483 4.474 1.00 87.88 165 PHE A O 1
ATOM 1384 N N . VAL A 1 166 ? 5.609 2.780 3.445 1.00 82.62 166 VAL A N 1
ATOM 1385 C CA . VAL A 1 166 ? 5.477 3.866 2.450 1.00 82.62 166 VAL A CA 1
ATOM 1386 C C . VAL A 1 166 ? 4.363 4.837 2.817 1.00 82.62 166 VAL A C 1
ATOM 1388 O O . VAL A 1 166 ? 3.340 4.388 3.373 1.00 82.62 166 VAL A O 1
#

Secondary structure (DSSP, 8-state):
-HHHHHHHHHHHHHHHHHHTS-TTSHHHHHHHHHHHHHHHHHHHHHHHHTTS-SSHHHHHHIIIIIHHHHHHHHHHHHHHHHHHHT---S-HHHHHHHHHHHHHHHHHHHHHTHHHHHHHHTT--TTHHHHHS--TTGGGSSS--HHHHH-TTT--SSHHHHHTT-

Radius of gyration: 17.5 Å; chains: 1; bounding box: 42×34×50 Å